Protein AF-A0A0M2LNB0-F1 (afdb_monomer)

Secondary structure (DSSP, 8-state):
---EEEEEEEEEEE-TTS-EEEEEEEEEEE-TT--SPBPTT-EEEEEEEEEE-SSPPPEEEEEE-TTEEEEEPPPP--PPTT--EEEEEEEEEEESSPBPTTSPPEEEEEEEES-SEEEEEEEEEE-TT-S-TTTT---EEEE--

Nearest PDB structures (foldseek):
  1tza-assembly1_A  TM=3.384E-01  e=8.437E-01  Shewanella oneidensis MR-1
  7uea-assembly1_V  TM=2.629E-01  e=5.487E+00  Chlorobaculum tepidum TLS
  3vdi-assembly1_A  TM=2.385E-01  e=9.368E+00  Pelodictyon phaeum
  6sb3-assembly1_A  TM=1.423E-01  e=1.441E+00  Mus musculus

Mean predicted aligned error: 7.3 Å

Solvent-accessible surface area (backbone atoms only — not comparable to full-atom values): 8037 Å² total; per-residue (Å²): 121,82,43,63,40,60,50,67,46,68,44,80,49,67,51,100,84,70,53,33,28,34,39,38,39,38,34,37,33,30,32,96,85,33,89,29,52,38,55,53,63,23,36,38,37,38,36,36,40,38,29,32,67,82,72,67,74,52,44,74,51,77,48,70,35,87,54,47,49,71,54,64,52,78,73,71,91,76,77,62,90,91,41,76,46,79,46,76,38,44,37,41,31,30,28,76,44,60,39,47,54,89,55,78,62,48,42,37,36,35,43,31,39,55,34,43,32,38,31,35,79,39,29,46,49,44,51,85,92,58,92,72,57,72,80,39,75,51,70,39,80,40,81,56,132

pLDDT: mean 79.41, std 12.18, range [46.25, 95.19]

Sequence (145 aa):
MLDGEVAADLTNSVDDLGVQSITYTGSFGPSAASTAAVPAGSVVEFTIKNNVYGGGVGTATWTVDPRLTCDPSPLPTTLNTGGAFTETLVVTCRTNQALKPGDAPATIAADIDPSYSGSITSTILDLPGDVDATNNTRSAELVGA

Structure (mmCIF, N/CA/C/O backbone):
data_AF-A0A0M2LNB0-F1
#
_entry.id   AF-A0A0M2LNB0-F1
#
loop_
_atom_site.group_PDB
_atom_site.id
_atom_site.type_symbol
_atom_site.label_atom_id
_atom_site.label_alt_id
_atom_site.label_comp_id
_atom_site.label_asym_id
_atom_site.label_entity_id
_atom_site.label_seq_id
_atom_site.pdbx_PDB_ins_code
_atom_site.Cartn_x
_atom_site.Cartn_y
_atom_site.Cartn_z
_atom_site.occupancy
_atom_site.B_iso_or_equiv
_atom_site.auth_seq_id
_atom_site.auth_comp_id
_atom_site.auth_asym_id
_atom_site.auth_atom_id
_atom_site.pdbx_PDB_model_num
ATOM 1 N N . MET A 1 1 ? -7.007 7.864 23.944 1.00 49.09 1 MET A N 1
ATOM 2 C CA . MET A 1 1 ? -6.064 8.068 22.832 1.00 49.09 1 MET A CA 1
ATOM 3 C C . MET A 1 1 ? -6.536 7.187 21.704 1.00 49.09 1 MET A C 1
ATOM 5 O O . MET A 1 1 ? -6.825 6.024 21.963 1.00 49.09 1 MET A O 1
ATOM 9 N N . LEU A 1 2 ? -6.734 7.765 20.522 1.00 55.81 2 LEU A N 1
ATOM 10 C CA . LEU A 1 2 ? -6.806 6.974 19.303 1.00 55.81 2 LEU A CA 1
ATOM 11 C C . LEU A 1 2 ? -5.378 6.487 19.055 1.00 55.81 2 LEU A C 1
ATOM 13 O O . LEU A 1 2 ? -4.449 7.283 19.123 1.00 55.81 2 LEU A O 1
ATOM 17 N N . ASP A 1 3 ? -5.203 5.184 18.901 1.00 66.06 3 ASP A N 1
ATOM 18 C CA . ASP A 1 3 ? -3.900 4.586 18.630 1.00 66.06 3 ASP A CA 1
ATOM 19 C C . ASP A 1 3 ? -4.087 3.635 17.455 1.00 66.06 3 ASP A C 1
ATOM 21 O O . ASP A 1 3 ? -4.792 2.624 17.561 1.00 66.06 3 ASP A O 1
ATOM 25 N N . GLY A 1 4 ? -3.561 4.050 16.309 1.00 69.00 4 GLY A N 1
ATOM 26 C CA . GLY A 1 4 ? -3.480 3.246 15.104 1.00 69.00 4 GLY A CA 1
ATOM 27 C C . GLY A 1 4 ? -2.022 2.912 14.847 1.00 69.00 4 GLY A C 1
ATOM 28 O O . GLY A 1 4 ? -1.152 3.712 15.161 1.00 69.00 4 GLY A O 1
ATOM 29 N N . GLU A 1 5 ? -1.760 1.753 14.267 1.00 77.88 5 GLU A N 1
ATOM 30 C CA . GLU A 1 5 ? -0.456 1.344 13.768 1.00 77.88 5 GLU A CA 1
ATOM 31 C C . GLU A 1 5 ? -0.504 1.275 12.250 1.00 77.88 5 GLU A C 1
ATOM 33 O O . GLU A 1 5 ? -1.524 0.914 11.655 1.00 77.88 5 GLU A O 1
ATOM 38 N N . VAL A 1 6 ? 0.627 1.606 11.632 1.00 82.44 6 VAL A N 1
ATOM 39 C CA . VAL A 1 6 ? 0.857 1.342 10.217 1.00 82.44 6 VAL A CA 1
ATOM 40 C C . VAL A 1 6 ? 2.149 0.557 10.068 1.00 82.44 6 VAL A C 1
ATOM 42 O O . VAL A 1 6 ? 3.180 0.903 10.653 1.00 82.44 6 VAL A O 1
ATOM 45 N N . ALA A 1 7 ? 2.092 -0.499 9.268 1.00 85.19 7 ALA A N 1
ATOM 46 C CA . ALA A 1 7 ? 3.249 -1.258 8.829 1.00 85.19 7 ALA A CA 1
ATOM 47 C C . ALA A 1 7 ? 3.260 -1.311 7.305 1.00 85.19 7 ALA A C 1
ATOM 49 O O . ALA A 1 7 ? 2.206 -1.367 6.673 1.00 85.19 7 ALA A O 1
ATOM 50 N N . ALA A 1 8 ? 4.447 -1.278 6.717 1.00 88.25 8 ALA A N 1
ATOM 51 C CA . ALA A 1 8 ? 4.600 -1.367 5.280 1.00 88.25 8 ALA A CA 1
ATOM 52 C C . ALA A 1 8 ? 5.939 -2.015 4.929 1.00 88.25 8 ALA A C 1
ATOM 54 O O . ALA A 1 8 ? 6.910 -1.847 5.670 1.00 88.25 8 ALA A O 1
ATOM 55 N N . ASP A 1 9 ? 5.973 -2.751 3.824 1.00 89.56 9 ASP A N 1
ATOM 56 C CA . ASP A 1 9 ? 7.129 -3.529 3.389 1.00 89.56 9 ASP A CA 1
ATOM 57 C C . ASP A 1 9 ? 7.193 -3.646 1.857 1.00 89.56 9 ASP A C 1
ATOM 59 O O . ASP A 1 9 ? 6.202 -3.417 1.155 1.00 89.56 9 ASP A O 1
ATOM 63 N N . LEU A 1 10 ? 8.368 -4.008 1.343 1.00 89.69 10 LEU A N 1
ATOM 64 C CA . LEU A 1 10 ? 8.640 -4.241 -0.073 1.00 89.69 10 LEU A CA 1
ATOM 65 C C . LEU A 1 10 ? 9.385 -5.561 -0.253 1.00 89.69 10 LEU A C 1
ATOM 67 O O . LEU A 1 10 ? 10.425 -5.786 0.358 1.00 89.69 10 LEU A O 1
ATOM 71 N N . THR A 1 11 ? 8.894 -6.408 -1.153 1.00 91.38 11 THR A N 1
ATOM 72 C CA . THR A 1 11 ? 9.538 -7.681 -1.504 1.00 91.38 11 THR A CA 1
ATOM 73 C C . THR A 1 11 ? 9.883 -7.714 -2.989 1.00 91.38 11 THR A C 1
ATOM 75 O O . THR A 1 11 ? 9.094 -7.264 -3.813 1.00 91.38 11 THR A O 1
ATOM 78 N N . ASN A 1 12 ? 11.062 -8.242 -3.331 1.00 89.06 12 ASN A N 1
ATOM 79 C CA . ASN A 1 12 ? 11.476 -8.486 -4.716 1.00 89.06 12 ASN A CA 1
ATOM 80 C C . ASN A 1 12 ? 11.105 -9.916 -5.119 1.00 89.06 12 ASN A C 1
ATOM 82 O O . ASN A 1 12 ? 11.335 -10.843 -4.337 1.00 89.06 12 ASN A O 1
ATOM 86 N N . SER A 1 13 ? 10.606 -10.108 -6.337 1.00 89.31 13 SER A N 1
ATOM 87 C CA . SER A 1 13 ? 10.487 -11.434 -6.934 1.00 89.31 13 SER A CA 1
ATOM 88 C C . SER A 1 13 ? 10.916 -11.428 -8.400 1.00 89.31 13 SER A C 1
ATOM 90 O O . SER A 1 13 ? 10.883 -10.398 -9.067 1.00 89.31 13 SER A O 1
ATOM 92 N N . VAL A 1 14 ? 11.342 -12.588 -8.895 1.00 87.81 14 VAL A N 1
ATOM 93 C CA . VAL A 1 14 ? 11.696 -12.801 -10.301 1.00 87.81 14 VAL A CA 1
ATOM 94 C C . VAL A 1 14 ? 10.870 -13.974 -10.800 1.00 87.81 14 VAL A C 1
ATOM 96 O O . VAL A 1 14 ? 10.868 -15.029 -10.161 1.00 87.81 14 VAL A O 1
ATOM 99 N N . ASP A 1 15 ? 10.151 -13.782 -11.901 1.00 85.50 15 ASP A N 1
ATOM 100 C CA . ASP A 1 15 ? 9.361 -14.844 -12.517 1.00 85.50 15 ASP A CA 1
ATOM 101 C C . ASP A 1 15 ? 10.228 -15.817 -13.342 1.00 85.50 15 ASP A C 1
ATOM 103 O O . ASP A 1 15 ? 11.432 -15.624 -13.539 1.00 85.50 15 ASP A O 1
ATOM 107 N N . ASP A 1 16 ? 9.608 -16.881 -13.860 1.00 85.56 16 ASP A N 1
ATOM 108 C CA . ASP A 1 16 ? 10.291 -17.896 -14.677 1.00 85.56 16 ASP A CA 1
ATOM 109 C C . ASP A 1 16 ? 10.857 -17.339 -16.003 1.00 85.56 16 ASP A C 1
ATOM 111 O O . ASP A 1 16 ? 11.677 -17.992 -16.655 1.00 85.56 16 ASP A O 1
ATOM 115 N N . LEU A 1 17 ? 10.428 -16.142 -16.419 1.00 83.56 17 LEU A N 1
ATOM 116 C CA . LEU A 1 17 ? 10.893 -15.438 -17.616 1.00 83.56 17 LEU A CA 1
ATOM 117 C C . LEU A 1 17 ? 12.031 -14.450 -17.311 1.00 83.56 17 LEU A C 1
ATOM 119 O O . LEU A 1 17 ? 12.560 -13.826 -18.234 1.00 83.56 17 LEU A O 1
ATOM 123 N N . GLY A 1 18 ? 12.446 -14.334 -16.045 1.00 81.50 18 GLY A N 1
ATOM 124 C CA . GLY A 1 18 ? 13.484 -13.407 -15.602 1.00 81.50 18 GLY A CA 1
ATOM 125 C C . GLY A 1 18 ? 12.990 -11.970 -15.434 1.00 81.50 18 GLY A C 1
ATOM 126 O O . GLY A 1 18 ? 13.813 -11.059 -15.319 1.00 81.50 18 GLY A O 1
ATOM 127 N N . VAL A 1 19 ? 11.675 -11.752 -15.436 1.00 81.38 19 VAL A N 1
ATOM 128 C CA . VAL A 1 19 ? 11.068 -10.447 -15.191 1.00 81.38 19 VAL A CA 1
ATOM 129 C C . VAL A 1 19 ? 11.027 -10.205 -13.690 1.00 81.38 19 VAL A C 1
ATOM 131 O O . VAL A 1 19 ? 10.544 -11.031 -12.916 1.00 81.38 19 VAL A O 1
ATOM 134 N N . GLN A 1 20 ? 11.591 -9.074 -13.277 1.00 86.81 20 GLN A N 1
ATOM 135 C CA . GLN A 1 20 ? 11.680 -8.689 -11.879 1.00 86.81 20 GLN A CA 1
ATOM 136 C C . GLN A 1 20 ? 10.483 -7.803 -11.512 1.00 86.81 20 GLN A C 1
ATOM 138 O O . GLN A 1 20 ? 10.166 -6.844 -12.220 1.00 86.81 20 GLN A O 1
ATOM 143 N N . SER A 1 21 ? 9.826 -8.135 -10.406 1.00 87.75 21 SER A N 1
ATOM 144 C CA . SER A 1 21 ? 8.666 -7.429 -9.871 1.00 87.75 21 SER A CA 1
ATOM 145 C C . SER A 1 21 ? 8.875 -7.076 -8.404 1.00 87.75 21 SER A C 1
ATOM 147 O O . SER A 1 21 ? 9.671 -7.692 -7.684 1.00 87.75 21 SER A O 1
ATOM 149 N N . ILE A 1 22 ? 8.159 -6.049 -7.957 1.00 90.19 22 ILE A N 1
ATOM 150 C CA . ILE A 1 22 ? 8.152 -5.619 -6.566 1.00 90.19 22 ILE A CA 1
ATOM 151 C C . ILE A 1 22 ? 6.734 -5.698 -6.034 1.00 90.19 22 ILE A C 1
ATOM 153 O O . ILE A 1 22 ? 5.828 -5.057 -6.562 1.00 90.19 22 ILE A O 1
ATOM 157 N N . THR A 1 23 ? 6.570 -6.421 -4.934 1.00 91.62 23 THR A N 1
ATOM 158 C CA . THR A 1 23 ? 5.337 -6.409 -4.158 1.00 91.62 23 THR A CA 1
ATOM 159 C C . THR A 1 23 ? 5.492 -5.418 -3.016 1.00 91.62 23 THR A C 1
ATOM 161 O O . THR A 1 23 ? 6.284 -5.623 -2.093 1.00 91.62 23 THR A O 1
ATOM 164 N N . TYR A 1 24 ? 4.720 -4.341 -3.066 1.00 90.31 24 TYR A N 1
ATOM 165 C CA . TYR A 1 24 ? 4.473 -3.475 -1.923 1.00 90.31 24 TYR A CA 1
ATOM 166 C C . TYR A 1 24 ? 3.343 -4.056 -1.075 1.00 90.31 24 TYR A C 1
ATOM 168 O O . TYR A 1 24 ? 2.295 -4.424 -1.606 1.00 90.31 24 TYR A O 1
ATOM 176 N N . THR A 1 25 ? 3.526 -4.084 0.244 1.00 91.69 25 THR A N 1
ATOM 177 C CA . THR A 1 25 ? 2.451 -4.378 1.196 1.00 91.69 25 THR A CA 1
ATOM 178 C C . THR A 1 25 ? 2.352 -3.279 2.241 1.00 91.69 25 THR A C 1
ATOM 180 O O . THR A 1 25 ? 3.352 -2.789 2.753 1.00 91.69 25 THR A O 1
ATOM 183 N N . GLY A 1 26 ? 1.126 -2.886 2.558 1.00 89.12 26 GLY A N 1
ATOM 184 C CA . GLY A 1 26 ? 0.780 -1.950 3.614 1.00 89.12 26 GLY A CA 1
ATOM 185 C C . GLY A 1 26 ? -0.309 -2.548 4.489 1.00 89.12 26 GLY A C 1
ATOM 186 O O . GLY A 1 26 ? -1.226 -3.207 4.002 1.00 89.12 26 GLY A O 1
ATOM 187 N N . SER A 1 27 ? -0.233 -2.317 5.790 1.00 88.12 27 SER A N 1
ATOM 188 C CA . SER A 1 27 ? -1.290 -2.664 6.729 1.00 88.12 27 SER A CA 1
ATOM 189 C C . SER A 1 27 ? -1.488 -1.5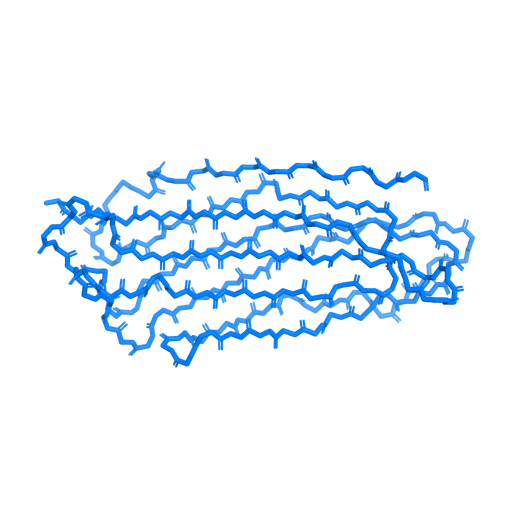40 7.725 1.00 88.12 27 SER A C 1
ATOM 191 O O . SER A 1 27 ? -0.530 -0.892 8.143 1.00 88.12 27 SER A O 1
ATOM 193 N N . PHE A 1 28 ? -2.738 -1.294 8.088 1.00 85.38 28 PHE A N 1
ATOM 194 C CA . PHE A 1 28 ? -3.087 -0.276 9.063 1.00 85.38 28 PHE A CA 1
ATOM 195 C C . PHE A 1 28 ? -4.290 -0.735 9.896 1.00 85.38 28 PHE A C 1
ATOM 197 O O . PHE A 1 28 ? -5.154 -1.488 9.436 1.00 85.38 28 PHE A O 1
ATOM 204 N N . GLY A 1 29 ? -4.353 -0.295 11.145 1.00 86.12 29 GLY A N 1
ATOM 205 C CA . GLY A 1 29 ? -5.430 -0.663 12.060 1.00 86.12 29 GLY A CA 1
ATOM 206 C C . GLY A 1 29 ? -5.144 -0.204 13.484 1.00 86.12 29 GLY A C 1
ATOM 207 O O . GLY A 1 29 ? -4.116 0.423 13.713 1.00 86.12 29 GLY A O 1
ATOM 208 N N . PRO A 1 30 ? -6.036 -0.473 14.449 1.00 82.69 30 PRO A N 1
ATOM 209 C CA . PRO A 1 30 ? -5.748 -0.227 15.858 1.00 82.69 30 PRO A CA 1
ATOM 210 C C . PRO A 1 30 ? -4.517 -1.025 16.297 1.00 82.69 30 PRO A C 1
ATOM 212 O O . PRO A 1 30 ? -4.370 -2.178 15.885 1.00 82.69 30 PRO A O 1
ATOM 215 N N . SER A 1 31 ? -3.675 -0.449 17.157 1.00 78.31 31 SER A N 1
ATOM 216 C CA . SER A 1 31 ? -2.576 -1.213 17.760 1.00 78.31 31 SER A CA 1
ATOM 217 C C . SER A 1 31 ? -3.120 -2.409 18.548 1.00 78.31 31 SER A C 1
ATOM 219 O O . SER A 1 31 ? -4.240 -2.373 19.070 1.00 78.31 31 SER A O 1
ATOM 221 N N . ALA A 1 32 ? -2.325 -3.473 18.692 1.00 76.81 32 ALA A N 1
ATOM 222 C CA . ALA A 1 32 ? -2.750 -4.665 19.436 1.00 76.81 32 ALA A CA 1
ATOM 223 C C . ALA A 1 32 ? -3.102 -4.374 20.913 1.00 76.81 32 ALA A C 1
ATOM 225 O O . ALA A 1 32 ? -3.859 -5.123 21.532 1.00 76.81 32 ALA A O 1
ATOM 226 N N . ALA A 1 33 ? -2.559 -3.291 21.481 1.00 75.25 33 ALA A N 1
ATOM 227 C CA . ALA A 1 33 ? -2.833 -2.838 22.844 1.00 75.25 33 ALA A CA 1
ATOM 228 C C . ALA A 1 33 ? -3.982 -1.813 22.931 1.00 75.25 33 ALA A C 1
ATOM 230 O O . ALA A 1 33 ? -4.426 -1.478 24.034 1.00 75.25 33 ALA A O 1
ATOM 231 N N . SER A 1 34 ? -4.461 -1.298 21.795 1.00 77.25 34 SER A N 1
ATOM 232 C CA . SER A 1 34 ? -5.493 -0.268 21.758 1.00 77.25 34 SER A CA 1
ATOM 233 C C . SER A 1 34 ? -6.856 -0.825 22.161 1.00 77.25 34 SER A C 1
ATOM 235 O O . SER A 1 34 ? -7.271 -1.911 21.765 1.00 77.25 34 SER A O 1
ATOM 237 N N . THR A 1 35 ? -7.597 -0.033 22.933 1.00 79.94 35 THR A N 1
ATOM 238 C CA . THR A 1 35 ? -9.019 -0.274 23.242 1.00 79.94 35 THR A CA 1
ATOM 239 C C . THR A 1 35 ? -9.943 0.633 22.428 1.00 79.94 35 THR A C 1
ATOM 241 O O . THR A 1 35 ? -11.166 0.540 22.545 1.00 79.94 35 THR A O 1
ATOM 244 N N . ALA A 1 36 ? -9.372 1.505 21.593 1.00 80.88 36 ALA A N 1
ATOM 245 C CA . ALA A 1 36 ? -10.093 2.446 20.751 1.00 80.88 36 ALA A CA 1
ATOM 246 C C . ALA A 1 36 ? -10.117 1.961 19.297 1.00 80.88 36 ALA A C 1
ATOM 248 O O . ALA A 1 36 ? -9.139 1.423 18.785 1.00 80.88 36 ALA A O 1
ATOM 249 N N . ALA A 1 37 ? -11.245 2.170 18.621 1.00 84.62 37 ALA A N 1
ATOM 250 C CA . ALA A 1 37 ? -11.357 1.897 17.194 1.00 84.62 37 ALA A CA 1
ATOM 251 C C . ALA A 1 37 ? -10.673 2.995 16.366 1.00 84.62 37 ALA A C 1
ATOM 253 O O . ALA A 1 37 ? -10.728 4.168 16.737 1.00 84.62 37 ALA A O 1
ATOM 254 N N . VAL A 1 38 ? -10.124 2.626 15.207 1.00 85.62 38 VAL A N 1
ATOM 255 C CA . VAL A 1 38 ? -9.803 3.592 14.148 1.00 85.62 38 VAL A CA 1
ATOM 256 C C . VAL A 1 38 ? -11.129 3.966 13.478 1.00 85.62 38 VAL A C 1
ATOM 258 O O . VAL A 1 38 ? -11.820 3.075 12.969 1.00 85.62 38 VAL A O 1
ATOM 261 N N . PRO A 1 39 ? -11.556 5.237 13.525 1.00 85.94 39 PRO A N 1
ATOM 262 C CA . PRO A 1 39 ? -12.868 5.631 13.035 1.00 85.94 39 PRO A CA 1
ATOM 263 C C . PRO A 1 39 ? -12.985 5.482 11.512 1.00 85.94 39 PRO A C 1
ATOM 265 O O . PRO A 1 39 ? -12.003 5.429 10.770 1.00 85.94 39 PRO A O 1
ATOM 268 N N . ALA A 1 40 ? -14.228 5.426 11.034 1.00 88.12 40 ALA A N 1
ATOM 269 C CA . ALA A 1 40 ? -14.497 5.552 9.608 1.00 88.12 40 ALA A CA 1
ATOM 270 C C . ALA A 1 40 ? -14.065 6.945 9.123 1.00 88.12 40 ALA A C 1
ATOM 272 O O . ALA A 1 40 ? -14.268 7.947 9.810 1.00 88.12 40 ALA A O 1
ATOM 273 N N . GLY A 1 41 ? -13.505 7.011 7.922 1.00 85.69 41 GLY A N 1
ATOM 274 C CA . GLY A 1 41 ? -12.981 8.231 7.332 1.00 85.69 41 GLY A CA 1
ATOM 275 C C . GLY A 1 41 ? -11.536 8.564 7.693 1.00 85.69 41 GLY A C 1
ATOM 276 O O . GLY A 1 41 ? -11.065 9.591 7.213 1.00 85.69 41 GLY A O 1
ATOM 277 N N . SER A 1 42 ? -10.848 7.722 8.470 1.00 86.81 42 SER A N 1
ATOM 278 C CA . SER A 1 42 ? -9.389 7.761 8.611 1.00 86.81 42 SER A CA 1
ATOM 279 C C . SER A 1 42 ? -8.705 7.565 7.272 1.00 86.81 42 SER A C 1
ATOM 281 O O . SER A 1 42 ? -9.171 6.774 6.448 1.00 86.81 42 SER A O 1
ATOM 283 N N . VAL A 1 43 ? -7.613 8.293 7.066 1.00 87.50 43 VAL A N 1
ATOM 284 C CA . VAL A 1 43 ? -6.848 8.294 5.823 1.00 87.50 43 VAL A CA 1
ATOM 285 C C . VAL A 1 43 ? -5.449 7.778 6.107 1.00 87.50 43 VAL A C 1
ATOM 287 O O . VAL A 1 43 ? -4.806 8.208 7.057 1.00 87.50 43 VAL A O 1
ATOM 290 N N . VAL A 1 44 ? -4.977 6.857 5.280 1.00 86.19 44 VAL A N 1
ATOM 291 C CA . VAL A 1 44 ? -3.582 6.432 5.259 1.00 86.19 44 VAL A CA 1
ATOM 292 C C . VAL A 1 44 ? -3.013 6.708 3.876 1.00 86.19 44 VAL A C 1
ATOM 294 O O . VAL A 1 44 ? -3.666 6.443 2.868 1.00 86.19 44 VAL A O 1
ATOM 297 N N . GLU A 1 45 ? -1.815 7.268 3.828 1.00 88.25 45 GLU A N 1
ATOM 298 C CA . GLU A 1 45 ? -1.097 7.555 2.595 1.00 88.25 45 GLU A CA 1
ATOM 299 C C . GLU A 1 45 ? 0.240 6.825 2.583 1.00 88.25 45 GLU A C 1
ATOM 301 O O . GLU A 1 45 ? 0.982 6.858 3.565 1.00 88.25 45 GLU A O 1
ATOM 306 N N . PHE A 1 46 ? 0.563 6.202 1.454 1.00 86.50 46 PHE A N 1
ATOM 307 C CA . PHE A 1 46 ? 1.851 5.566 1.216 1.00 86.50 46 PHE A CA 1
ATOM 308 C C . PHE A 1 46 ? 2.505 6.174 -0.012 1.00 86.50 46 PHE A C 1
ATOM 310 O O . PHE A 1 46 ? 1.898 6.219 -1.079 1.00 86.50 46 PHE A O 1
ATOM 317 N N . THR A 1 47 ? 3.751 6.619 0.126 1.00 87.62 47 THR A N 1
ATOM 318 C CA . THR A 1 47 ? 4.566 7.070 -1.004 1.00 87.62 47 THR A CA 1
ATOM 319 C C . THR A 1 47 ? 5.605 6.007 -1.331 1.00 87.62 47 THR A C 1
ATOM 321 O O . THR A 1 47 ? 6.496 5.725 -0.528 1.00 87.62 47 THR A O 1
ATOM 324 N N . ILE A 1 48 ? 5.492 5.430 -2.522 1.00 85.62 48 ILE A N 1
ATOM 325 C CA . ILE A 1 48 ? 6.352 4.368 -3.034 1.00 85.62 48 ILE A CA 1
ATOM 326 C C . ILE A 1 48 ? 7.140 4.931 -4.212 1.00 85.62 48 ILE A C 1
ATOM 328 O O . ILE A 1 48 ? 6.576 5.485 -5.151 1.00 85.62 48 ILE A O 1
ATOM 332 N N . LYS A 1 49 ? 8.455 4.788 -4.172 1.00 86.06 49 LYS A N 1
ATOM 333 C CA . LYS A 1 49 ? 9.356 5.078 -5.276 1.00 86.06 49 LYS A CA 1
ATOM 334 C C . LYS A 1 49 ? 9.688 3.760 -5.963 1.00 86.06 49 LYS A C 1
ATOM 336 O O . LYS A 1 49 ? 10.237 2.885 -5.312 1.00 86.06 49 LYS A O 1
ATOM 341 N N . ASN A 1 50 ? 9.385 3.618 -7.243 1.00 84.31 50 ASN A N 1
ATOM 342 C CA . ASN A 1 50 ? 9.730 2.458 -8.064 1.00 84.31 50 ASN A CA 1
ATOM 343 C C . ASN A 1 50 ? 10.745 2.877 -9.135 1.00 84.31 50 ASN A C 1
ATOM 345 O O . ASN A 1 50 ? 10.645 3.976 -9.673 1.00 84.31 50 ASN A O 1
ATOM 349 N N . ASN A 1 51 ? 11.726 2.037 -9.454 1.00 82.06 51 ASN A N 1
ATOM 350 C CA . ASN A 1 51 ? 12.669 2.295 -10.540 1.00 82.06 51 ASN A CA 1
ATOM 351 C C . ASN A 1 51 ? 12.559 1.206 -11.601 1.00 82.06 51 ASN A C 1
ATOM 353 O O . ASN A 1 51 ? 12.613 0.022 -11.278 1.00 82.06 51 ASN A O 1
ATOM 357 N N . VAL A 1 52 ? 12.483 1.614 -12.866 1.00 77.81 52 VAL A N 1
ATOM 358 C CA . VAL A 1 52 ? 12.353 0.714 -14.018 1.00 77.81 52 VAL A CA 1
ATOM 359 C C . VAL A 1 52 ? 13.511 0.948 -14.984 1.00 77.81 52 VAL A C 1
ATOM 361 O O . VAL A 1 52 ? 13.900 2.092 -15.243 1.00 77.81 52 VAL A O 1
ATOM 364 N N . TYR A 1 53 ? 14.066 -0.137 -15.528 1.00 72.12 53 TYR A N 1
ATOM 365 C CA . TYR A 1 53 ? 15.116 -0.106 -16.547 1.00 72.12 53 TYR A CA 1
ATOM 366 C C . TYR A 1 53 ? 14.677 -0.899 -17.782 1.00 72.12 53 TYR A C 1
ATOM 368 O O . TYR A 1 53 ? 14.018 -1.925 -17.660 1.0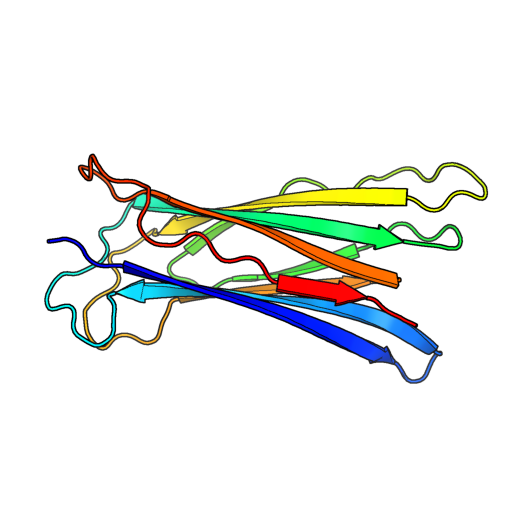0 72.12 53 TYR A O 1
ATOM 376 N N . GLY A 1 54 ? 15.060 -0.453 -18.982 1.00 62.34 54 GLY A N 1
ATOM 377 C CA . GLY A 1 54 ? 14.905 -1.270 -20.195 1.00 62.34 54 GLY A CA 1
ATOM 378 C C . GLY A 1 54 ? 13.636 -1.054 -21.029 1.00 62.34 54 GLY A C 1
ATOM 379 O O . GLY A 1 54 ? 13.401 -1.819 -21.958 1.00 62.34 54 GLY A O 1
ATOM 380 N N . GLY A 1 55 ? 12.867 0.014 -20.803 1.00 55.31 55 GLY A N 1
ATOM 381 C CA . GLY A 1 55 ? 11.872 0.461 -21.788 1.00 55.31 55 GLY A CA 1
ATOM 382 C C . GLY A 1 55 ? 10.542 -0.302 -21.792 1.00 55.31 55 GLY A C 1
ATOM 383 O O . GLY A 1 55 ? 9.866 -0.307 -22.818 1.00 55.31 55 GLY A O 1
ATOM 384 N N . GLY A 1 56 ? 10.152 -0.923 -20.678 1.00 63.94 56 GLY A N 1
ATOM 385 C CA . GLY A 1 56 ? 8.770 -1.345 -20.428 1.00 63.94 56 GLY A CA 1
ATOM 386 C C . GLY A 1 56 ? 8.071 -0.343 -19.512 1.00 63.94 56 GLY A C 1
ATOM 387 O O . GLY A 1 56 ? 8.674 0.110 -18.543 1.00 63.94 56 GLY A O 1
ATOM 388 N N . VAL A 1 57 ? 6.830 0.037 -19.825 1.00 67.88 57 VAL A N 1
ATOM 389 C CA . VAL A 1 57 ? 5.990 0.789 -18.882 1.00 67.88 57 VAL A CA 1
ATOM 390 C C . VAL A 1 57 ? 5.542 -0.196 -17.802 1.00 67.88 57 VAL A C 1
ATOM 392 O O . VAL A 1 57 ? 4.976 -1.234 -18.145 1.00 67.88 57 VAL A O 1
ATOM 395 N N . GLY A 1 58 ? 5.820 0.116 -16.534 1.00 71.94 58 GLY A N 1
ATOM 396 C CA . GLY A 1 58 ? 5.349 -0.657 -15.387 1.00 71.94 58 GLY A CA 1
ATOM 397 C C . GLY A 1 58 ? 3.826 -0.770 -15.360 1.00 71.94 58 GLY A C 1
ATOM 398 O O . GLY A 1 58 ? 3.108 0.130 -15.795 1.00 71.94 58 GLY A O 1
ATOM 399 N N . THR A 1 59 ? 3.315 -1.868 -14.824 1.00 80.38 59 THR A N 1
ATOM 400 C CA . THR A 1 59 ? 1.912 -2.043 -14.451 1.00 80.38 59 THR A CA 1
ATOM 401 C C . THR A 1 59 ? 1.831 -2.319 -12.958 1.00 80.38 59 THR A C 1
ATOM 403 O O . THR A 1 59 ? 2.738 -2.920 -12.392 1.00 80.38 59 THR A O 1
ATOM 406 N N . ALA A 1 60 ? 0.757 -1.853 -12.318 1.00 84.38 60 ALA A N 1
ATOM 407 C CA . ALA A 1 60 ? 0.485 -2.116 -10.913 1.00 84.38 60 ALA A CA 1
ATOM 408 C C . ALA A 1 60 ? -0.862 -2.821 -10.784 1.00 84.38 60 ALA A C 1
ATOM 410 O O . ALA A 1 60 ? -1.884 -2.30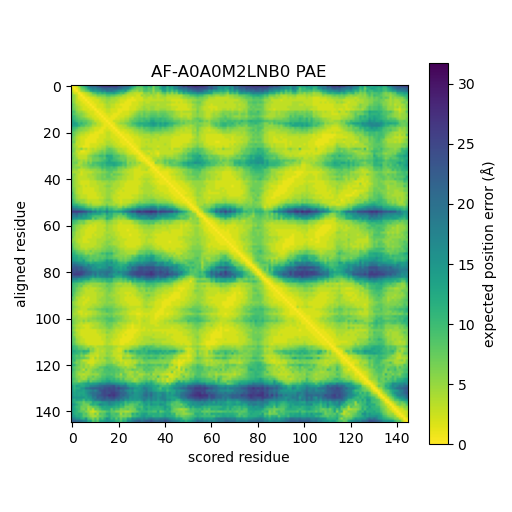6 -11.249 1.00 84.38 60 ALA A O 1
ATOM 411 N N . THR A 1 61 ? -0.864 -3.973 -10.123 1.00 89.38 61 THR A N 1
ATOM 412 C CA . THR A 1 61 ? -2.091 -4.677 -9.744 1.00 89.38 61 THR A CA 1
ATOM 413 C C . THR A 1 61 ? -2.347 -4.470 -8.260 1.00 89.38 61 THR A C 1
ATOM 415 O O . THR A 1 61 ? -1.495 -4.782 -7.434 1.00 89.38 61 THR A O 1
ATOM 418 N N . TRP A 1 62 ? -3.524 -3.942 -7.921 1.00 90.12 62 TRP A N 1
ATOM 419 C CA . TRP A 1 62 ? -3.874 -3.567 -6.552 1.00 90.12 62 TRP A CA 1
ATOM 420 C C . TRP A 1 62 ? -4.818 -4.575 -5.912 1.00 90.12 62 TRP A C 1
ATOM 422 O O . TRP A 1 62 ? -5.873 -4.892 -6.463 1.00 90.12 62 TRP A O 1
ATOM 432 N N . THR A 1 63 ? -4.478 -4.997 -4.697 1.00 93.81 63 THR A N 1
ATOM 433 C CA . THR A 1 63 ? -5.378 -5.726 -3.802 1.00 93.81 63 THR A CA 1
ATOM 434 C C . THR A 1 63 ? -5.641 -4.869 -2.575 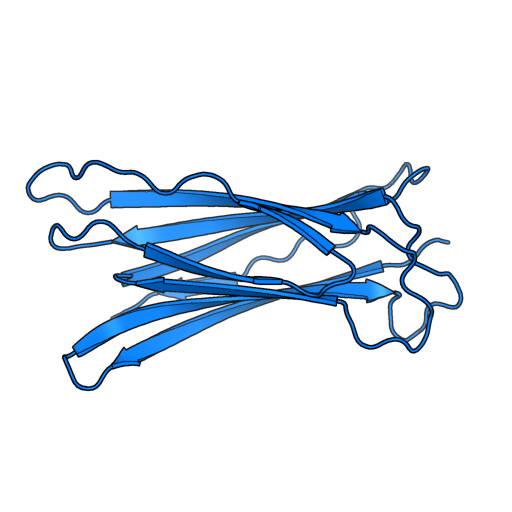1.00 93.81 63 THR A C 1
ATOM 436 O O . THR A 1 63 ? -4.712 -4.456 -1.886 1.00 93.81 63 THR A O 1
ATOM 439 N N . VAL A 1 64 ? -6.912 -4.581 -2.303 1.00 94.00 64 VAL A N 1
ATOM 440 C CA . VAL A 1 64 ? -7.327 -3.643 -1.255 1.00 94.00 64 VAL A CA 1
ATOM 441 C C . VAL A 1 64 ? -8.366 -4.312 -0.364 1.00 94.00 64 VAL A C 1
ATOM 443 O O . VAL A 1 64 ? -9.315 -4.919 -0.860 1.00 94.00 64 VAL A O 1
ATOM 446 N N . ASP A 1 65 ? -8.191 -4.200 0.953 1.00 95.19 65 ASP A N 1
ATOM 447 C CA . ASP A 1 65 ? -9.179 -4.652 1.933 1.00 95.19 65 ASP A CA 1
ATOM 448 C C . ASP A 1 65 ? -10.557 -4.011 1.657 1.00 95.19 65 ASP A C 1
ATOM 450 O O . ASP A 1 65 ? -10.637 -2.804 1.439 1.00 95.19 65 ASP A O 1
ATOM 454 N N . PRO A 1 66 ? -11.672 -4.760 1.702 1.00 94.44 66 PRO A N 1
ATOM 455 C CA . PRO A 1 66 ? -13.006 -4.218 1.413 1.00 94.44 66 PRO A CA 1
ATOM 456 C C . PRO A 1 66 ? -13.447 -3.082 2.355 1.00 94.44 66 PRO A C 1
ATOM 458 O O . PRO A 1 66 ? -14.356 -2.317 2.026 1.00 94.44 66 PRO A O 1
ATOM 461 N N . ARG A 1 67 ? -12.814 -2.947 3.527 1.00 93.81 67 ARG A N 1
ATOM 462 C CA . ARG A 1 67 ? -13.047 -1.862 4.497 1.00 93.81 67 ARG A CA 1
ATOM 463 C C . ARG A 1 67 ? -12.368 -0.550 4.092 1.00 93.81 67 ARG A C 1
ATOM 465 O O . ARG A 1 67 ? -12.502 0.463 4.785 1.00 93.81 67 ARG A O 1
ATOM 472 N N . LEU A 1 68 ? -11.634 -0.569 2.984 1.00 92.88 68 LEU A N 1
ATOM 473 C CA . LEU A 1 68 ? -10.933 0.561 2.414 1.00 92.88 68 LEU A CA 1
ATOM 474 C C . LEU A 1 68 ? -11.502 0.980 1.068 1.00 92.88 68 LEU A C 1
ATOM 476 O O . LEU A 1 68 ? -12.033 0.197 0.284 1.00 92.88 68 LEU A O 1
ATOM 480 N N . THR A 1 69 ? -11.298 2.252 0.769 1.00 93.62 69 THR A N 1
ATOM 481 C CA . THR A 1 69 ? -11.349 2.780 -0.587 1.00 93.62 69 THR A CA 1
ATOM 482 C C . THR A 1 69 ? -10.034 3.488 -0.849 1.00 93.62 69 THR A C 1
ATOM 484 O O . THR A 1 69 ? -9.700 4.428 -0.133 1.00 93.62 69 THR A O 1
ATOM 487 N N . CYS A 1 70 ? -9.285 3.008 -1.837 1.00 91.31 70 CYS A N 1
ATOM 488 C CA . CYS A 1 70 ? -7.972 3.532 -2.189 1.00 91.31 70 CYS A CA 1
ATOM 489 C C . CYS A 1 70 ? -8.002 4.206 -3.554 1.00 91.31 70 CYS A C 1
ATOM 491 O O . CYS A 1 70 ? -8.676 3.727 -4.465 1.00 91.31 70 CYS A O 1
ATOM 493 N N . ASP A 1 71 ? -7.233 5.279 -3.678 1.00 90.94 71 ASP A N 1
ATOM 494 C CA . ASP A 1 71 ? -6.999 6.008 -4.917 1.00 90.94 71 ASP A CA 1
ATOM 495 C C . ASP A 1 71 ? -5.480 6.087 -5.155 1.00 90.94 71 ASP A C 1
ATOM 497 O O . ASP A 1 71 ? -4.797 6.916 -4.541 1.00 90.94 71 ASP A O 1
ATOM 501 N N . PRO A 1 72 ? -4.901 5.151 -5.930 1.00 85.19 72 PRO A N 1
ATOM 502 C CA . PRO A 1 72 ? -3.491 5.194 -6.278 1.00 85.19 72 PRO A CA 1
ATOM 503 C C . PRO A 1 72 ? -3.238 6.208 -7.397 1.00 85.19 72 PRO A C 1
ATOM 505 O O . PRO A 1 72 ? -3.970 6.280 -8.384 1.00 85.19 72 PRO A O 1
ATOM 508 N N . SER A 1 73 ? -2.136 6.946 -7.282 1.00 84.25 73 SER A N 1
ATOM 509 C CA . SER A 1 73 ? -1.650 7.811 -8.357 1.00 84.25 73 SER A CA 1
ATOM 510 C C . SER A 1 73 ? -1.432 7.006 -9.643 1.00 84.25 73 SER A C 1
ATOM 512 O O . SER A 1 73 ? -0.951 5.870 -9.580 1.00 84.25 73 SER A O 1
ATOM 514 N N . PRO A 1 74 ? -1.749 7.575 -10.818 1.00 75.44 74 PRO A N 1
ATOM 515 C CA . PRO A 1 74 ? -1.567 6.877 -12.079 1.00 75.44 74 PRO A CA 1
ATOM 516 C C . PRO A 1 74 ? -0.087 6.589 -12.335 1.00 75.44 74 PRO A C 1
ATOM 518 O O . PRO A 1 74 ? 0.776 7.437 -12.098 1.00 75.44 74 PRO A O 1
ATOM 521 N N . LEU A 1 75 ? 0.190 5.406 -12.883 1.00 71.69 75 LEU A N 1
ATOM 522 C CA . LEU A 1 75 ? 1.515 5.081 -13.397 1.00 71.69 75 LEU A CA 1
ATOM 523 C C . LEU A 1 75 ? 1.843 5.943 -14.629 1.00 71.69 75 LEU A C 1
ATOM 525 O O . LEU A 1 75 ? 0.938 6.283 -15.404 1.00 71.69 75 LEU A O 1
ATOM 529 N N . PRO A 1 76 ? 3.122 6.296 -14.845 1.00 67.31 76 PRO A N 1
ATOM 530 C CA . PRO A 1 76 ? 3.546 6.962 -16.070 1.00 67.31 76 PRO A CA 1
ATOM 531 C C . PRO A 1 76 ? 3.180 6.115 -17.289 1.00 67.31 76 PRO A C 1
ATOM 533 O O . PRO A 1 76 ? 3.383 4.910 -17.299 1.00 67.31 76 PRO A O 1
ATOM 536 N N . THR A 1 77 ? 2.674 6.743 -18.349 1.00 65.50 77 THR A N 1
ATOM 537 C CA . THR A 1 77 ? 2.236 6.035 -19.568 1.00 65.50 77 THR A CA 1
ATOM 538 C C . THR A 1 77 ? 3.225 6.143 -20.729 1.00 65.50 77 THR A C 1
ATOM 540 O O . THR A 1 77 ? 2.996 5.574 -21.795 1.00 65.50 77 THR A O 1
ATOM 543 N N . THR A 1 78 ? 4.334 6.866 -20.550 1.00 61.69 78 THR A N 1
ATOM 544 C CA . THR A 1 78 ? 5.321 7.135 -21.603 1.00 61.69 78 THR A CA 1
ATOM 545 C C . THR A 1 78 ? 6.742 6.922 -21.106 1.00 61.69 78 THR A C 1
ATOM 547 O O . THR A 1 78 ? 7.142 7.496 -20.095 1.00 61.69 78 THR A O 1
ATOM 550 N N . LEU A 1 79 ? 7.523 6.163 -21.870 1.00 57.41 79 LEU A N 1
ATOM 551 C CA . LEU A 1 79 ? 8.946 5.950 -21.627 1.00 57.41 79 LEU A CA 1
ATOM 552 C C . LEU A 1 79 ? 9.791 7.003 -22.333 1.00 57.41 79 LEU A C 1
ATOM 554 O O . LEU A 1 79 ? 9.573 7.301 -23.507 1.00 57.41 79 LEU A O 1
ATOM 558 N N . ASN A 1 80 ? 10.839 7.469 -21.659 1.00 57.47 80 ASN A N 1
ATOM 559 C CA . ASN A 1 80 ? 11.968 8.074 -22.352 1.00 57.47 80 ASN A CA 1
ATOM 560 C C . ASN A 1 80 ? 12.837 6.947 -22.930 1.00 57.47 80 ASN A C 1
ATOM 562 O O . ASN A 1 80 ? 13.297 6.070 -22.198 1.00 57.47 80 ASN A O 1
ATOM 566 N N . THR A 1 81 ? 13.064 6.953 -24.246 1.00 54.97 81 THR A N 1
ATOM 567 C CA . THR A 1 81 ? 13.922 5.976 -24.938 1.00 54.97 81 THR A CA 1
ATOM 568 C C . THR A 1 81 ? 15.298 5.865 -24.270 1.00 54.97 81 THR A C 1
ATOM 570 O O . THR A 1 81 ? 16.050 6.837 -24.246 1.00 54.97 81 THR A O 1
ATOM 573 N N . GLY A 1 82 ? 15.629 4.672 -23.759 1.00 57.59 82 GLY A N 1
ATOM 574 C CA . GLY A 1 82 ? 16.959 4.315 -23.241 1.00 57.59 82 GLY A CA 1
ATOM 575 C C . GLY A 1 82 ? 17.274 4.732 -21.797 1.00 57.59 82 GLY A C 1
ATOM 576 O O . GLY A 1 82 ? 18.419 4.584 -21.379 1.00 57.59 82 GLY A O 1
ATOM 577 N N . GLY A 1 83 ? 16.308 5.260 -21.040 1.00 61.28 83 GLY A N 1
ATOM 578 C CA . GLY A 1 83 ? 16.542 5.755 -19.679 1.00 61.28 83 GLY A CA 1
ATOM 579 C C . GLY A 1 83 ? 16.128 4.784 -18.571 1.00 61.28 83 GLY A C 1
ATOM 580 O O . GLY A 1 83 ? 15.138 4.068 -18.704 1.00 61.28 83 GLY A O 1
ATOM 581 N N . ALA A 1 84 ? 16.852 4.825 -17.448 1.00 67.88 84 ALA A N 1
ATOM 582 C CA . ALA A 1 84 ? 16.275 4.484 -16.151 1.00 67.88 84 ALA A CA 1
ATOM 583 C C . ALA A 1 84 ? 15.198 5.525 -15.824 1.00 67.88 84 ALA A C 1
ATOM 585 O O . ALA A 1 84 ? 15.435 6.723 -16.015 1.00 67.88 84 ALA A O 1
ATOM 586 N N . PHE A 1 85 ? 14.044 5.095 -15.327 1.00 74.94 85 PHE A N 1
ATOM 587 C CA . PHE A 1 85 ? 13.026 6.017 -14.837 1.00 74.94 85 PHE A CA 1
ATOM 588 C C . PHE A 1 85 ? 12.650 5.698 -13.395 1.00 74.94 85 PHE A C 1
ATOM 590 O O . PHE A 1 85 ? 12.684 4.546 -12.969 1.00 74.94 85 PHE A O 1
ATOM 597 N N . THR A 1 86 ? 12.317 6.754 -12.660 1.00 77.94 86 THR A N 1
ATOM 598 C CA . THR A 1 86 ? 11.863 6.707 -11.277 1.00 77.94 86 THR A CA 1
ATOM 599 C C . THR A 1 86 ? 10.409 7.147 -11.233 1.00 77.94 86 THR A C 1
ATOM 601 O O . THR A 1 86 ? 10.090 8.285 -11.573 1.00 77.94 86 THR A O 1
ATOM 604 N N . GLU A 1 87 ? 9.548 6.268 -10.749 1.00 79.25 87 GLU A N 1
ATOM 605 C CA . GLU A 1 87 ? 8.119 6.481 -10.580 1.00 79.25 87 GLU A CA 1
ATOM 606 C C . GLU A 1 87 ? 7.834 6.745 -9.107 1.00 79.25 87 GLU A C 1
ATOM 608 O O . GLU A 1 87 ? 8.305 6.009 -8.242 1.00 79.25 87 GLU A O 1
ATOM 613 N N . THR A 1 88 ? 7.056 7.783 -8.817 1.00 84.12 88 THR A N 1
ATOM 614 C CA . THR A 1 88 ? 6.527 8.016 -7.473 1.00 84.12 88 THR A CA 1
ATOM 615 C C . THR A 1 88 ? 5.040 7.709 -7.493 1.00 84.12 88 THR A C 1
ATOM 617 O O . THR A 1 88 ? 4.273 8.380 -8.179 1.00 84.12 88 THR A O 1
ATOM 620 N N . LEU A 1 89 ? 4.645 6.702 -6.728 1.00 82.50 89 LEU A N 1
ATOM 621 C CA . LEU A 1 89 ? 3.273 6.270 -6.525 1.00 82.50 89 LEU A CA 1
ATOM 622 C C . LEU A 1 89 ? 2.815 6.733 -5.148 1.00 82.50 89 LEU A C 1
ATOM 624 O O . LEU A 1 89 ? 3.383 6.324 -4.138 1.00 82.50 89 LEU A O 1
ATOM 628 N N . VAL A 1 90 ? 1.787 7.574 -5.108 1.00 87.44 90 VAL A N 1
ATOM 629 C CA . VAL A 1 90 ? 1.099 7.924 -3.862 1.00 87.44 90 VAL A CA 1
ATOM 630 C C . VAL A 1 90 ? -0.203 7.144 -3.808 1.00 87.44 90 VAL A C 1
ATOM 632 O O . VAL A 1 90 ? -1.011 7.235 -4.732 1.00 87.44 90 VAL A O 1
ATOM 635 N N . VAL A 1 91 ? -0.384 6.362 -2.750 1.00 87.12 91 VAL A N 1
ATOM 636 C CA . VAL A 1 91 ? -1.573 5.546 -2.508 1.00 87.12 91 VAL A CA 1
ATOM 637 C C . VAL A 1 91 ? -2.293 6.119 -1.312 1.00 87.12 91 VAL A C 1
ATOM 639 O O . VAL A 1 91 ? -1.827 5.965 -0.185 1.00 87.12 91 VAL A O 1
ATOM 642 N N . THR A 1 92 ? -3.432 6.754 -1.552 1.00 89.94 92 THR A N 1
ATOM 643 C CA . THR A 1 92 ? -4.253 7.303 -0.477 1.00 89.94 92 THR A CA 1
ATOM 644 C C . THR A 1 92 ? -5.451 6.393 -0.264 1.00 89.94 92 THR A C 1
ATOM 646 O O . THR A 1 92 ? -6.267 6.199 -1.162 1.00 89.94 92 THR A O 1
ATOM 649 N N . CYS A 1 93 ? -5.573 5.825 0.929 1.00 90.88 93 CYS A N 1
ATOM 650 C CA . CYS A 1 93 ? -6.657 4.931 1.306 1.00 90.88 93 CYS A CA 1
ATOM 651 C C . CYS A 1 93 ? -7.477 5.526 2.438 1.00 90.88 93 CYS A C 1
ATOM 653 O O . CYS A 1 93 ? -6.938 6.056 3.404 1.00 90.88 93 CYS A O 1
ATOM 655 N N . ARG A 1 94 ? -8.797 5.397 2.339 1.00 91.56 94 ARG A N 1
ATOM 656 C CA . ARG A 1 94 ? -9.748 5.866 3.339 1.00 91.56 94 ARG A CA 1
ATOM 657 C C . ARG A 1 94 ? -10.549 4.706 3.902 1.00 91.56 94 ARG A C 1
ATOM 659 O O . ARG A 1 94 ? -11.077 3.895 3.141 1.00 91.56 94 ARG A O 1
ATOM 666 N N . THR A 1 95 ? -10.701 4.653 5.221 1.00 91.06 95 THR A N 1
ATOM 667 C CA . THR A 1 95 ? -11.605 3.693 5.861 1.00 91.06 95 THR A CA 1
ATOM 668 C C . THR A 1 95 ? -13.055 4.041 5.535 1.00 91.06 95 THR A C 1
ATOM 670 O O . THR A 1 95 ? -13.512 5.161 5.776 1.00 91.06 95 THR A O 1
ATOM 673 N N . ASN A 1 96 ? -13.808 3.086 4.992 1.00 92.56 96 ASN A N 1
ATOM 674 C CA . ASN A 1 96 ? -15.246 3.249 4.742 1.00 92.56 96 ASN A CA 1
ATOM 675 C C . ASN A 1 96 ? -16.105 2.796 5.942 1.00 92.56 96 ASN A C 1
ATOM 677 O O . ASN A 1 96 ? -17.276 3.158 6.047 1.00 92.56 96 ASN A O 1
ATOM 681 N N . GLN A 1 97 ? -15.494 2.088 6.893 1.00 91.06 97 GLN A N 1
ATOM 682 C CA . GLN A 1 97 ? -16.066 1.708 8.181 1.00 91.06 97 GLN A CA 1
ATOM 683 C C . GLN A 1 97 ? -14.991 1.728 9.277 1.00 91.06 97 GLN A C 1
ATOM 685 O O . GLN A 1 97 ? -13.798 1.713 8.985 1.00 91.06 97 GLN A O 1
ATOM 690 N N . ALA A 1 98 ? -15.402 1.759 10.546 1.00 89.31 98 ALA A N 1
ATOM 691 C CA . ALA A 1 98 ? -14.460 1.738 11.664 1.00 89.31 98 ALA A CA 1
ATOM 692 C C . ALA A 1 98 ? -13.744 0.379 11.780 1.00 89.31 98 ALA A C 1
ATOM 694 O O . ALA A 1 98 ? -14.382 -0.666 11.625 1.00 89.31 98 ALA A O 1
ATOM 695 N N . LEU A 1 99 ? -12.451 0.401 12.110 1.00 89.44 99 LEU A N 1
ATOM 696 C CA . LEU A 1 99 ? -11.658 -0.789 12.430 1.00 89.44 99 LEU A CA 1
ATOM 697 C C . LEU A 1 99 ? -11.605 -0.959 13.945 1.00 89.44 99 LEU A C 1
ATOM 699 O O . LEU A 1 99 ? -11.160 -0.055 14.658 1.00 89.44 99 LEU A O 1
ATOM 703 N N . LYS A 1 100 ? -12.099 -2.086 14.451 1.00 89.31 100 LYS A N 1
ATOM 704 C CA . LYS A 1 100 ? -12.272 -2.316 15.886 1.00 89.31 100 LYS A CA 1
ATOM 705 C C . LYS A 1 100 ? -11.041 -2.994 16.492 1.00 89.31 100 LYS A C 1
ATOM 707 O O . LYS A 1 100 ? -10.355 -3.743 15.800 1.00 89.31 100 LYS A O 1
ATOM 712 N N . PRO A 1 101 ? -10.778 -2.791 17.795 1.00 85.50 101 PRO A N 1
ATOM 713 C CA . PRO A 1 101 ? -9.783 -3.581 18.511 1.00 85.50 101 PRO A CA 1
ATOM 714 C C . PRO A 1 101 ? -10.025 -5.085 18.342 1.00 85.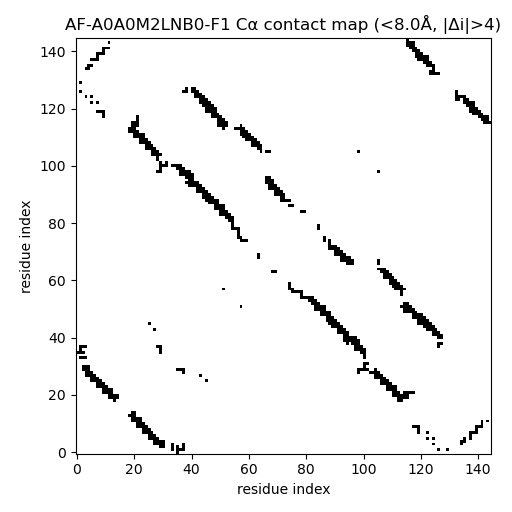50 101 PRO A C 1
ATOM 716 O O . PRO A 1 101 ? -11.146 -5.558 18.536 1.00 85.50 101 PRO A O 1
ATOM 719 N N . GLY A 1 102 ? -8.972 -5.824 17.992 1.00 83.38 102 GLY A N 1
ATOM 720 C CA . GLY A 1 102 ? -9.031 -7.265 17.732 1.00 83.38 102 GLY A CA 1
ATOM 721 C C . GLY A 1 102 ? -9.407 -7.654 16.298 1.00 83.38 102 GLY A C 1
ATOM 722 O O . GLY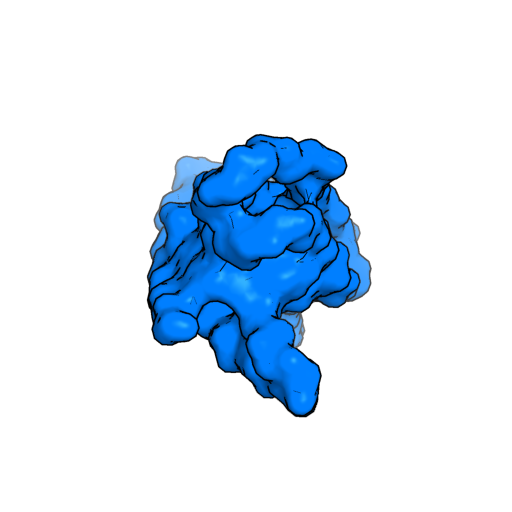 A 1 102 ? -9.307 -8.835 15.965 1.00 83.38 102 GLY A O 1
ATOM 723 N N . ASP A 1 103 ? -9.790 -6.701 15.441 1.00 87.50 103 ASP A N 1
ATOM 724 C CA . ASP A 1 103 ? -9.894 -6.957 14.004 1.00 87.50 103 ASP A CA 1
ATOM 725 C C . ASP A 1 103 ? -8.498 -7.222 13.420 1.00 87.50 103 ASP A C 1
ATOM 727 O O . ASP A 1 103 ? -7.502 -6.636 13.850 1.00 87.50 103 ASP A O 1
ATOM 731 N N . ALA A 1 104 ? -8.425 -8.058 12.382 1.00 88.75 104 ALA A N 1
ATOM 732 C CA . ALA A 1 104 ? -7.215 -8.127 11.571 1.00 88.75 104 ALA A CA 1
ATOM 733 C C . ALA A 1 104 ? -6.924 -6.739 10.957 1.00 88.75 104 ALA A C 1
ATOM 735 O O . ALA A 1 104 ? -7.881 -6.079 10.506 1.00 88.75 104 ALA A O 1
ATOM 736 N N . PRO A 1 105 ? -5.644 -6.312 10.894 1.00 88.00 105 PRO A N 1
ATOM 737 C CA . PRO A 1 105 ? -5.257 -5.083 10.209 1.00 88.00 105 PRO A CA 1
ATOM 738 C C . PRO A 1 105 ? -5.830 -5.055 8.794 1.00 88.00 105 PRO A C 1
ATOM 740 O O . PRO A 1 105 ? -5.896 -6.086 8.125 1.00 88.00 105 PRO A O 1
ATOM 743 N N . ALA A 1 106 ? -6.280 -3.890 8.343 1.00 91.31 106 ALA A N 1
ATOM 744 C CA . ALA A 1 106 ? -6.721 -3.731 6.968 1.00 91.31 106 ALA A CA 1
ATOM 745 C C . ALA A 1 106 ? -5.493 -3.580 6.066 1.00 91.31 106 ALA A C 1
ATOM 747 O O . ALA A 1 106 ? -4.559 -2.846 6.390 1.00 91.31 106 ALA A O 1
ATOM 748 N N . THR A 1 107 ? -5.480 -4.318 4.959 1.00 93.25 107 THR A N 1
ATOM 749 C CA . THR A 1 107 ? -4.291 -4.503 4.121 1.00 93.25 107 THR A CA 1
ATOM 750 C C . THR A 1 107 ? -4.451 -3.907 2.731 1.00 93.25 107 THR A C 1
ATOM 752 O O . THR A 1 107 ? -5.538 -3.913 2.151 1.00 93.25 107 THR A O 1
ATOM 755 N N . ILE A 1 108 ? -3.336 -3.456 2.173 1.00 92.88 108 ILE A N 1
ATOM 756 C CA . ILE A 1 108 ? -3.184 -3.003 0.794 1.00 92.88 108 ILE A CA 1
ATOM 757 C C . ILE A 1 108 ? -1.954 -3.709 0.235 1.00 92.88 108 ILE A C 1
ATOM 759 O O . ILE A 1 108 ? -0.932 -3.791 0.912 1.00 92.88 108 ILE A O 1
ATOM 763 N N . ALA A 1 109 ? -2.037 -4.207 -0.989 1.00 92.50 109 ALA A N 1
ATOM 764 C CA . ALA A 1 109 ? -0.889 -4.733 -1.706 1.00 92.50 109 ALA A CA 1
ATOM 765 C C . ALA A 1 109 ? -0.876 -4.214 -3.141 1.00 92.50 109 ALA A C 1
ATOM 767 O O . ALA A 1 109 ? -1.937 -4.021 -3.744 1.00 92.50 109 ALA A O 1
ATOM 768 N N . ALA A 1 110 ? 0.325 -3.992 -3.665 1.00 90.12 110 ALA A N 1
ATOM 769 C CA . ALA A 1 110 ? 0.551 -3.610 -5.048 1.00 90.12 110 ALA A CA 1
ATOM 770 C C . ALA A 1 110 ? 1.675 -4.454 -5.631 1.00 90.12 110 ALA A C 1
ATOM 772 O O . ALA A 1 110 ? 2.803 -4.379 -5.147 1.00 90.12 110 ALA A O 1
ATOM 773 N N . ASP A 1 111 ? 1.369 -5.210 -6.677 1.00 90.12 111 ASP A N 1
ATOM 774 C CA . ASP A 1 111 ? 2.376 -5.905 -7.473 1.00 90.12 111 ASP A CA 1
ATOM 775 C C . ASP A 1 111 ? 2.753 -5.017 -8.654 1.00 90.12 111 ASP A C 1
ATOM 777 O O . ASP A 1 111 ? 1.891 -4.695 -9.476 1.00 90.12 111 ASP A O 1
ATOM 781 N N . ILE A 1 112 ? 4.014 -4.587 -8.694 1.00 87.12 112 ILE A N 1
ATOM 782 C CA . ILE A 1 112 ? 4.555 -3.645 -9.674 1.00 87.12 112 ILE A CA 1
ATOM 783 C C . ILE A 1 112 ? 5.560 -4.379 -10.566 1.00 87.12 112 ILE A C 1
ATOM 785 O O . ILE A 1 112 ? 6.548 -4.926 -10.074 1.00 87.12 112 ILE A O 1
ATOM 789 N N . ASP A 1 113 ? 5.296 -4.397 -11.872 1.00 84.19 113 ASP A N 1
ATOM 790 C CA . ASP A 1 113 ? 6.091 -5.113 -12.877 1.00 84.19 113 ASP A CA 1
ATOM 791 C C . ASP A 1 113 ? 6.045 -4.382 -14.237 1.00 84.19 113 ASP A C 1
ATOM 793 O O . ASP A 1 113 ? 4.943 -4.059 -14.700 1.00 84.19 113 ASP A O 1
ATOM 797 N N . PRO A 1 114 ? 7.186 -4.136 -14.915 1.00 81.88 114 PRO A N 1
ATOM 798 C CA . PRO A 1 114 ? 8.554 -4.455 -14.479 1.00 81.88 114 PRO A CA 1
ATOM 799 C C . PRO A 1 114 ? 9.126 -3.461 -13.477 1.00 81.88 114 PRO A C 1
ATOM 801 O O . PRO A 1 114 ? 8.871 -2.261 -13.556 1.00 81.88 114 PRO A O 1
ATOM 804 N N . SER A 1 115 ? 9.972 -3.971 -12.580 1.00 79.62 115 SER A N 1
ATOM 805 C CA . SER A 1 115 ? 10.644 -3.197 -11.537 1.00 79.62 115 SER A CA 1
ATOM 806 C C . SER A 1 115 ? 12.074 -3.678 -11.300 1.00 79.62 115 SER A C 1
ATOM 808 O O . SER A 1 115 ? 12.339 -4.870 -11.218 1.00 79.62 115 SER A O 1
ATOM 810 N N . TYR A 1 116 ? 13.002 -2.734 -11.144 1.00 77.81 116 TYR A N 1
ATOM 811 C CA . TYR A 1 116 ? 14.404 -2.993 -10.799 1.00 77.81 116 TYR A CA 1
ATOM 812 C C . TYR A 1 116 ? 14.718 -2.685 -9.330 1.00 77.81 116 TYR A C 1
ATOM 814 O O . TYR A 1 116 ? 15.578 -3.304 -8.726 1.00 77.81 116 TYR A O 1
ATOM 822 N N . SER A 1 117 ? 14.067 -1.698 -8.720 1.00 79.19 117 SER A N 1
ATOM 823 C CA . SER A 1 117 ? 14.208 -1.417 -7.284 1.00 79.19 117 SER A CA 1
ATOM 824 C C . SER A 1 117 ? 13.039 -0.581 -6.787 1.00 79.19 117 SER A C 1
ATOM 826 O O . SER A 1 117 ? 12.335 0.036 -7.586 1.00 79.19 117 SER A O 1
ATOM 828 N N . GLY A 1 118 ? 12.825 -0.546 -5.473 1.00 80.19 118 GLY A N 1
ATOM 829 C CA . GLY A 1 118 ? 11.717 0.189 -4.882 1.00 80.19 118 GLY A CA 1
ATOM 830 C C . GLY A 1 118 ? 11.997 0.660 -3.461 1.00 80.19 118 GLY A C 1
ATOM 831 O O . GLY A 1 118 ? 12.791 0.066 -2.742 1.00 80.19 118 GLY A O 1
ATOM 832 N N . SER A 1 119 ? 11.348 1.733 -3.027 1.00 83.38 119 SER A N 1
ATOM 833 C CA . SER A 1 119 ? 11.398 2.179 -1.635 1.00 83.38 119 SER A CA 1
ATOM 834 C C . SER A 1 119 ? 10.098 2.834 -1.187 1.00 83.38 119 SER A C 1
ATOM 836 O O . SER A 1 119 ? 9.424 3.505 -1.959 1.00 83.38 119 SER A O 1
ATOM 838 N N . ILE A 1 120 ? 9.742 2.654 0.079 1.00 80.00 120 ILE A N 1
ATOM 839 C CA . ILE A 1 120 ? 8.689 3.400 0.761 1.00 80.00 120 ILE A CA 1
ATOM 840 C C . ILE A 1 120 ? 9.358 4.624 1.367 1.00 80.00 120 ILE A C 1
ATOM 842 O O . ILE A 1 120 ? 10.151 4.512 2.305 1.00 80.00 120 ILE A O 1
ATOM 846 N N . THR A 1 121 ? 9.064 5.792 0.809 1.00 78.31 121 THR A N 1
ATOM 847 C CA . THR A 1 121 ? 9.688 7.051 1.229 1.00 78.31 121 THR A CA 1
ATOM 848 C C . THR A 1 121 ? 8.926 7.717 2.364 1.00 78.31 121 THR A C 1
ATOM 850 O O . THR A 1 121 ? 9.528 8.426 3.167 1.00 78.31 121 THR A O 1
ATOM 853 N N . SER A 1 122 ? 7.616 7.483 2.449 1.00 77.94 122 SER A N 1
ATOM 854 C CA . SER A 1 122 ? 6.775 7.995 3.523 1.00 77.94 122 SER A CA 1
ATOM 855 C C . SER A 1 122 ? 5.525 7.143 3.698 1.00 77.94 122 SER A C 1
ATOM 857 O O . SER A 1 122 ? 4.987 6.594 2.736 1.00 77.94 122 SER A O 1
ATOM 859 N N . THR A 1 123 ? 5.060 7.083 4.940 1.00 70.31 123 THR A N 1
ATOM 860 C CA . THR A 1 123 ? 3.752 6.562 5.322 1.00 70.31 123 THR A CA 1
ATOM 861 C C . THR A 1 123 ? 3.134 7.551 6.300 1.00 70.31 123 THR A C 1
ATOM 863 O O . THR A 1 123 ? 3.796 7.937 7.264 1.00 70.31 123 THR A O 1
ATOM 866 N N . ILE A 1 124 ? 1.900 7.980 6.048 1.00 76.25 124 ILE A N 1
ATOM 867 C CA . ILE A 1 124 ? 1.194 8.973 6.866 1.00 76.25 124 ILE A CA 1
ATOM 868 C C . ILE A 1 124 ? -0.156 8.392 7.268 1.00 76.25 124 ILE A C 1
ATOM 870 O O . ILE A 1 124 ? -0.863 7.844 6.428 1.00 76.25 124 ILE A O 1
ATOM 874 N N . LEU A 1 125 ? -0.518 8.522 8.545 1.00 75.50 125 LEU A N 1
ATOM 875 C CA . LEU A 1 125 ? -1.835 8.160 9.063 1.00 75.50 125 LEU A CA 1
ATOM 876 C C . LEU A 1 125 ? -2.505 9.407 9.634 1.00 75.50 125 LEU A C 1
ATOM 878 O O . LEU A 1 125 ? -2.001 10.001 10.582 1.00 75.50 125 LEU A O 1
ATOM 882 N N . ASP A 1 126 ? -3.658 9.754 9.079 1.00 76.12 126 ASP A N 1
ATOM 883 C CA . ASP A 1 126 ? -4.503 10.850 9.533 1.00 76.12 126 ASP A CA 1
ATOM 884 C C . ASP A 1 126 ? -5.810 10.295 10.122 1.00 76.12 126 ASP A C 1
ATOM 886 O O . ASP A 1 126 ? -6.573 9.560 9.476 1.00 76.12 126 ASP A O 1
ATOM 890 N N . LEU A 1 127 ? -6.054 10.623 11.391 1.00 74.25 127 LEU A N 1
ATOM 891 C CA . LEU A 1 127 ? -7.218 10.187 12.150 1.00 74.25 127 L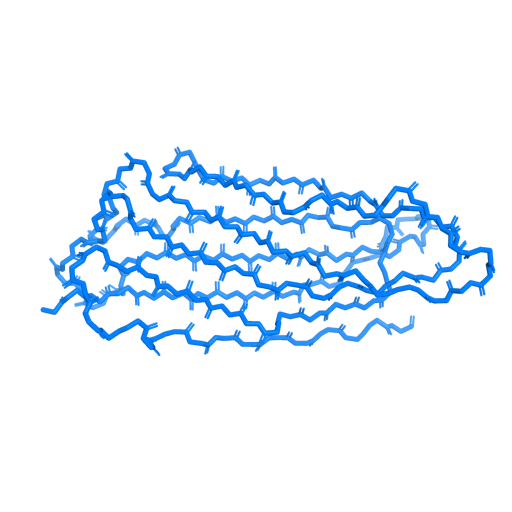EU A CA 1
ATOM 892 C C . LEU A 1 127 ? -8.168 11.381 12.363 1.00 74.25 127 LEU A C 1
ATOM 894 O O . LEU A 1 127 ? -7.756 12.404 12.905 1.00 74.25 127 LEU A O 1
ATOM 898 N N . PRO A 1 128 ? -9.464 11.265 12.010 1.00 69.12 128 PRO A N 1
ATOM 899 C CA . PRO A 1 128 ? -10.450 12.314 12.223 1.00 69.12 128 PRO A CA 1
ATOM 900 C C . PRO A 1 128 ? -10.465 12.814 13.672 1.00 69.12 128 PRO A C 1
ATOM 902 O O . PRO A 1 128 ? -10.828 12.078 14.590 1.00 69.12 128 PRO A O 1
ATOM 905 N N . GLY A 1 129 ? -10.122 14.091 13.861 1.00 61.03 129 GLY A N 1
ATOM 906 C CA . GLY A 1 129 ? -10.113 14.743 15.174 1.00 61.03 129 GLY A CA 1
ATOM 907 C C . GLY A 1 129 ? -8.834 14.538 15.989 1.00 61.03 129 GLY A C 1
ATOM 908 O O . GLY A 1 129 ? -8.790 14.994 17.131 1.00 61.03 129 GLY A O 1
ATOM 909 N N . ASP A 1 130 ? -7.814 13.894 15.422 1.00 63.56 130 ASP A N 1
ATOM 910 C CA . ASP A 1 130 ? -6.476 13.839 15.999 1.00 63.56 130 ASP A CA 1
ATOM 911 C C . ASP A 1 130 ? -5.652 15.049 15.536 1.00 63.56 130 ASP A C 1
ATOM 913 O O . ASP A 1 130 ? -5.653 15.419 14.364 1.00 63.56 130 ASP A O 1
ATOM 917 N N . VAL A 1 131 ? -4.993 15.712 16.483 1.00 50.47 131 VAL A N 1
ATOM 9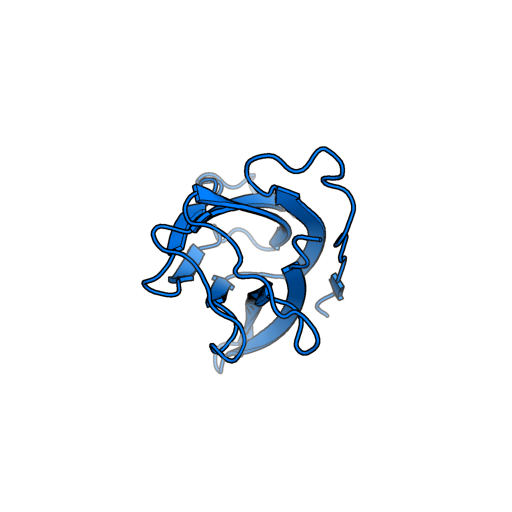18 C CA . VAL A 1 131 ? -4.105 16.860 16.228 1.00 50.47 131 VAL A CA 1
ATOM 919 C C . VAL A 1 131 ? -2.649 16.420 16.072 1.00 50.47 131 VAL A C 1
ATOM 921 O O . VAL A 1 131 ?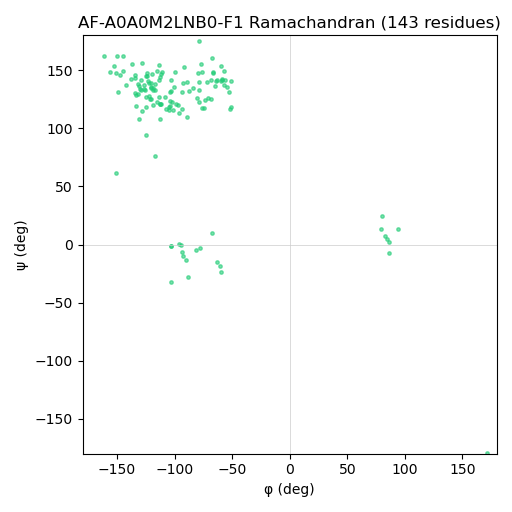 -1.809 17.246 15.718 1.00 50.47 131 VAL A O 1
ATOM 924 N N . ASP A 1 132 ? -2.353 15.138 16.310 1.00 53.88 132 ASP A N 1
ATOM 925 C CA . ASP A 1 132 ? -1.013 14.564 16.250 1.00 53.88 132 ASP A CA 1
ATOM 926 C C . ASP A 1 132 ? -0.933 13.486 15.151 1.00 53.88 132 ASP A C 1
ATOM 928 O O . ASP A 1 132 ? -0.920 12.283 15.402 1.00 53.88 132 ASP A O 1
ATOM 932 N N . ALA A 1 133 ? -0.873 13.926 13.889 1.00 49.16 133 ALA A N 1
ATOM 933 C CA . ALA A 1 133 ? -0.765 13.067 12.696 1.00 49.16 133 ALA A CA 1
ATOM 934 C C . ALA A 1 133 ? 0.581 12.305 12.580 1.00 49.16 133 ALA A C 1
ATOM 936 O O . ALA A 1 133 ? 0.908 11.736 11.538 1.00 49.16 133 ALA A O 1
ATOM 937 N N . THR A 1 134 ? 1.408 12.330 13.627 1.00 46.25 134 THR A N 1
ATOM 938 C CA . THR A 1 134 ? 2.837 12.001 13.559 1.00 46.25 134 THR A CA 1
ATOM 939 C C . THR A 1 134 ? 3.166 10.554 13.933 1.00 46.25 134 THR A C 1
ATOM 941 O O . THR A 1 134 ? 4.335 10.169 13.921 1.00 46.25 134 THR A O 1
ATOM 944 N N . ASN A 1 135 ? 2.174 9.726 14.277 1.00 48.88 135 ASN A N 1
ATOM 945 C CA . ASN A 1 135 ? 2.458 8.521 15.059 1.00 48.88 135 ASN A CA 1
ATOM 946 C C . ASN A 1 135 ? 2.985 7.295 14.288 1.00 48.88 135 ASN A C 1
ATOM 948 O O . ASN A 1 135 ? 3.350 6.328 14.943 1.00 48.88 135 ASN A O 1
ATOM 952 N N . ASN A 1 136 ? 3.100 7.286 12.949 1.00 51.69 136 ASN A N 1
ATOM 953 C CA . ASN A 1 136 ? 3.611 6.098 12.230 1.00 51.69 136 ASN A CA 1
ATOM 954 C C . ASN A 1 136 ? 4.338 6.383 10.906 1.00 51.69 136 ASN A C 1
ATOM 956 O O . ASN A 1 136 ? 3.951 5.871 9.855 1.00 51.69 136 ASN A O 1
ATOM 960 N N . THR A 1 137 ? 5.441 7.131 10.934 1.00 53.16 137 THR A N 1
ATOM 961 C CA . THR A 1 137 ? 6.333 7.169 9.765 1.00 53.16 137 THR A CA 1
ATOM 962 C C . THR A 1 137 ? 7.128 5.863 9.674 1.00 53.16 137 THR A C 1
ATOM 964 O O . THR A 1 137 ? 7.917 5.534 10.563 1.00 53.16 137 THR A O 1
ATOM 967 N N . ARG A 1 138 ? 6.938 5.111 8.586 1.00 63.84 138 ARG A N 1
ATOM 968 C CA . ARG A 1 138 ? 7.726 3.917 8.243 1.00 63.84 138 ARG A CA 1
ATOM 969 C C . ARG A 1 138 ? 8.352 4.088 6.863 1.00 63.84 138 ARG A C 1
ATOM 971 O O . ARG A 1 138 ? 7.715 4.613 5.952 1.00 63.84 138 ARG A O 1
ATOM 978 N N . SER A 1 139 ? 9.592 3.630 6.728 1.00 64.69 139 SER A N 1
ATOM 979 C CA . SER A 1 139 ? 10.337 3.596 5.471 1.00 64.69 139 SER A CA 1
ATOM 980 C C . SER A 1 139 ? 10.964 2.219 5.294 1.00 64.69 139 SER A C 1
ATOM 982 O O . SER A 1 139 ? 11.521 1.674 6.248 1.00 64.69 139 SER A O 1
ATOM 984 N N . ALA A 1 140 ? 10.910 1.694 4.077 1.00 70.44 140 ALA A N 1
ATOM 985 C CA . ALA A 1 140 ? 11.567 0.457 3.670 1.00 70.44 140 ALA A CA 1
ATOM 986 C C . ALA A 1 140 ? 12.260 0.705 2.328 1.00 70.44 140 ALA A C 1
ATOM 988 O O . ALA A 1 140 ? 11.734 1.438 1.497 1.00 70.44 140 ALA A O 1
ATOM 989 N N . GLU A 1 141 ? 13.432 0.125 2.099 1.00 79.56 141 GLU A N 1
ATOM 990 C CA . GLU A 1 141 ? 14.150 0.245 0.829 1.00 79.56 141 GLU A CA 1
ATOM 991 C C . GLU A 1 141 ? 14.556 -1.140 0.344 1.00 79.56 141 GLU A C 1
ATOM 993 O O . GLU A 1 141 ? 15.076 -1.955 1.103 1.00 79.56 141 GLU A O 1
ATOM 998 N N . LEU A 1 142 ? 14.312 -1.383 -0.936 1.00 77.12 142 LEU A N 1
ATOM 999 C CA . LEU A 1 142 ? 14.595 -2.618 -1.633 1.00 77.12 142 LEU A CA 1
ATOM 1000 C C . LEU A 1 142 ? 15.388 -2.287 -2.899 1.00 77.12 142 LEU A C 1
ATOM 1002 O O . LEU A 1 142 ? 14.886 -1.660 -3.832 1.00 77.12 142 LEU A O 1
ATOM 1006 N N . VAL A 1 143 ? 16.634 -2.740 -2.946 1.00 75.81 143 VAL A N 1
ATOM 1007 C CA . VAL A 1 143 ? 17.509 -2.581 -4.112 1.00 75.81 143 VAL A CA 1
ATOM 1008 C C . VAL A 1 143 ? 17.532 -3.910 -4.858 1.00 75.81 143 VAL A C 1
ATOM 1010 O O . VAL A 1 143 ? 17.973 -4.909 -4.291 1.00 75.81 143 VAL A O 1
ATOM 1013 N N . GLY A 1 144 ? 17.025 -3.952 -6.093 1.00 64.38 144 GLY A N 1
ATOM 1014 C CA . GLY A 1 144 ? 17.202 -5.122 -6.953 1.00 64.38 144 GLY A CA 1
ATOM 1015 C C . GLY A 1 144 ? 18.606 -5.173 -7.549 1.00 64.38 144 GLY A C 1
ATOM 1016 O O . GLY A 1 144 ? 19.312 -4.162 -7.608 1.00 64.38 144 GLY A O 1
ATOM 1017 N N . ALA A 1 145 ? 19.025 -6.389 -7.898 1.00 57.59 145 ALA A N 1
ATOM 1018 C CA . ALA A 1 145 ? 20.351 -6.715 -8.421 1.00 57.59 145 ALA A CA 1
ATOM 1019 C C . ALA A 1 145 ? 20.398 -6.578 -9.947 1.00 57.59 145 ALA A C 1
ATOM 1021 O O . ALA A 1 145 ? 19.467 -7.088 -10.608 1.00 57.59 145 ALA A O 1
#

Foldseek 3Di:
DQAKEKDKEKDWDADPVRFIKIKIKIWMWHDLPDQDKQFFFKKKKWKKKFKDFDDDFKDKDKDWFPQKDKDKDDGDPDDDPGDIDIDIIMIMIGGRGIGGRPDDTTMMMIMITRTQWMKTPFMWIGGVPDPCRPNYTDMYTGGHD

Radius of gyration: 16.32 Å; Cα contacts (8 Å, |Δi|>4): 386; chains: 1; bounding box: 36×35×48 Å